Protein AF-A0A820TXQ7-F1 (afdb_monomer)

Radius of gyration: 10.43 Å; Cα contacts (8 Å, |Δi|>4): 92; chains: 1; bounding box: 22×23×30 Å

Nearest PDB structures (foldseek):
  6l3n-assembly2_B  TM=8.926E-01  e=7.856E-04  Actinosynnema pretiosum subsp. auranticum
  6iyr-assembly1_A  TM=9.188E-01  e=2.322E-03  Streptomyces albus subsp. albus
  8jpu-assembly1_A  TM=9.399E-01  e=2.845E-03  Streptomyces fradiae
  7s6b-assembly1_B  TM=9.144E-01  e=1.102E-02  Streptomyces lasalocidi
  5dz7-assembly1_A  TM=8.003E-01  e=2.484E-02  Bacillus subtilis subsp. subtilis str. 168

InterPro domains:
  IPR001227 Acyl transferase domain superfamily [G3DSA:3.40.366.10] (1-62)
  IPR016036 Malonyl-CoA ACP transacylase, ACP-binding [SSF55048] (2-54)

Structure (mmCIF, N/CA/C/O backbone):
data_AF-A0A820TXQ7-F1
#
_entry.id   AF-A0A820TXQ7-F1
#
loop_
_atom_site.group_PDB
_atom_site.id
_atom_site.type_symbol
_atom_site.label_atom_id
_atom_site.label_alt_id
_atom_site.label_comp_id
_atom_site.label_asym_id
_atom_site.label_entity_id
_atom_site.label_seq_id
_atom_site.pdbx_PDB_ins_code
_atom_site.Cartn_x
_atom_site.Cartn_y
_atom_site.Cartn_z
_atom_site.occupancy
_atom_site.B_iso_or_equiv
_atom_site.auth_seq_id
_atom_site.auth_comp_id
_atom_site.auth_asym_id
_atom_site.auth_atom_id
_atom_site.pdbx_PDB_model_num
ATOM 1 N N . ARG A 1 1 ? -10.053 -6.124 0.319 1.00 96.06 1 ARG A N 1
ATOM 2 C CA . ARG A 1 1 ? -10.077 -5.249 -0.885 1.00 96.06 1 ARG A CA 1
ATOM 3 C C . ARG A 1 1 ? -8.672 -5.164 -1.482 1.00 96.06 1 ARG A C 1
ATOM 5 O O . ARG A 1 1 ? -7.728 -5.502 -0.778 1.00 96.06 1 ARG A O 1
ATOM 12 N N . MET A 1 2 ? -8.522 -4.760 -2.747 1.00 97.06 2 MET A N 1
ATOM 13 C CA . MET A 1 2 ? -7.216 -4.604 -3.405 1.00 97.06 2 MET A CA 1
ATOM 14 C C . MET A 1 2 ? -7.065 -3.208 -4.018 1.00 97.06 2 MET A C 1
ATOM 16 O O . MET A 1 2 ? -8.051 -2.645 -4.486 1.00 97.06 2 MET A O 1
ATOM 20 N N . LEU A 1 3 ? -5.838 -2.681 -4.036 1.00 96.75 3 LEU A N 1
ATOM 21 C CA . LEU A 1 3 ? -5.502 -1.369 -4.603 1.00 96.75 3 LEU A CA 1
ATOM 22 C C . LEU A 1 3 ? -4.160 -1.430 -5.336 1.00 96.75 3 LEU A C 1
ATOM 24 O O . LEU A 1 3 ? -3.151 -1.813 -4.747 1.00 96.75 3 LEU A O 1
ATOM 28 N N . ALA A 1 4 ? -4.131 -1.031 -6.605 1.00 96.00 4 ALA A N 1
ATOM 29 C CA . ALA A 1 4 ? -2.885 -0.886 -7.352 1.00 96.00 4 ALA A CA 1
ATOM 30 C C . ALA A 1 4 ? -2.275 0.501 -7.107 1.00 96.00 4 ALA A C 1
ATOM 32 O O . ALA A 1 4 ? -2.961 1.516 -7.223 1.00 96.00 4 ALA A O 1
ATOM 33 N N . VAL A 1 5 ? -0.979 0.546 -6.797 1.00 94.75 5 VAL A N 1
ATOM 34 C CA . VAL A 1 5 ? -0.240 1.786 -6.526 1.00 94.75 5 VAL A CA 1
ATOM 35 C C . VAL A 1 5 ? 1.054 1.833 -7.336 1.00 94.75 5 VAL A C 1
ATOM 37 O O . VAL A 1 5 ? 1.817 0.865 -7.390 1.00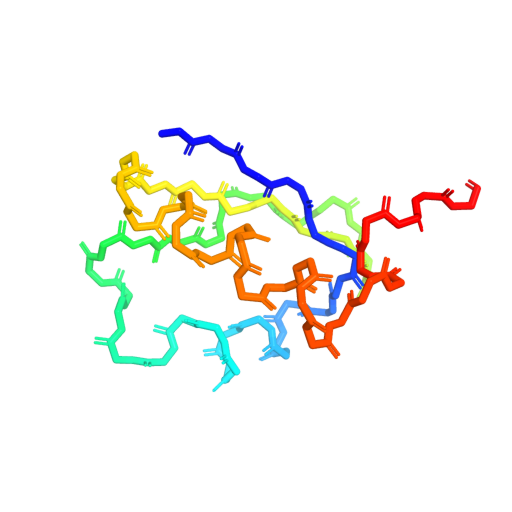 94.75 5 VAL A O 1
ATOM 40 N N . SER A 1 6 ? 1.321 2.973 -7.973 1.00 95.31 6 SER A N 1
ATOM 41 C CA . SER A 1 6 ? 2.533 3.196 -8.773 1.00 95.31 6 SER A CA 1
ATOM 42 C C . SER A 1 6 ? 3.706 3.649 -7.895 1.00 95.31 6 SER A C 1
ATOM 44 O O . SER A 1 6 ? 4.150 4.797 -7.956 1.00 95.31 6 SER A O 1
ATOM 46 N N . MET A 1 7 ? 4.181 2.753 -7.029 1.00 94.25 7 MET A N 1
ATOM 47 C CA . MET A 1 7 ? 5.301 2.969 -6.107 1.00 94.25 7 MET A CA 1
ATOM 48 C C . MET A 1 7 ? 6.248 1.763 -6.104 1.00 94.25 7 MET A C 1
ATOM 50 O O . MET A 1 7 ? 5.865 0.665 -6.509 1.00 94.25 7 MET A O 1
ATOM 54 N N . ARG A 1 8 ? 7.495 1.966 -5.658 1.00 96.12 8 ARG A N 1
ATOM 55 C CA . ARG A 1 8 ? 8.433 0.860 -5.408 1.00 96.12 8 ARG A CA 1
ATOM 56 C C . ARG A 1 8 ? 7.998 0.063 -4.180 1.00 96.12 8 ARG A C 1
ATOM 58 O O . ARG A 1 8 ? 7.404 0.629 -3.261 1.00 96.12 8 ARG A O 1
ATOM 65 N N . GLU A 1 9 ? 8.338 -1.221 -4.145 1.00 97.44 9 GLU A N 1
ATOM 66 C CA . GLU A 1 9 ? 7.998 -2.114 -3.033 1.00 97.44 9 GLU A CA 1
ATOM 67 C C . GLU A 1 9 ? 8.520 -1.577 -1.689 1.00 97.44 9 GLU A C 1
ATOM 69 O O . GLU A 1 9 ? 7.787 -1.542 -0.699 1.00 97.44 9 GLU A O 1
ATOM 74 N N . GLU A 1 10 ? 9.761 -1.091 -1.660 1.00 97.69 10 GLU A N 1
ATOM 75 C CA . GLU A 1 10 ? 10.404 -0.566 -0.453 1.00 97.69 10 GLU A CA 1
ATOM 76 C C . GLU A 1 10 ? 9.706 0.702 0.045 1.00 97.69 10 GLU A C 1
ATOM 78 O O . GLU A 1 10 ? 9.448 0.849 1.236 1.00 97.69 10 GLU A O 1
ATOM 83 N N . GLU A 1 11 ? 9.320 1.594 -0.872 1.00 95.75 11 GLU A N 1
ATOM 84 C CA . GLU A 1 11 ? 8.611 2.827 -0.519 1.00 95.75 11 GLU A CA 1
ATOM 85 C C . GLU A 1 11 ? 7.239 2.539 0.077 1.00 95.75 11 GLU A C 1
ATOM 87 O O . GLU A 1 11 ? 6.819 3.221 1.008 1.00 95.75 11 GLU A O 1
ATOM 92 N N . VAL A 1 12 ? 6.539 1.533 -0.446 1.00 96.25 12 VAL A N 1
ATOM 93 C CA . VAL A 1 12 ? 5.253 1.100 0.100 1.00 96.25 12 VAL A CA 1
ATOM 94 C C . VAL A 1 12 ? 5.425 0.535 1.505 1.00 96.25 12 VAL A C 1
ATOM 96 O O . VAL A 1 12 ? 4.678 0.920 2.406 1.00 96.25 12 VAL A O 1
ATOM 99 N N . LYS A 1 13 ? 6.422 -0.330 1.719 1.00 96.88 13 LYS A N 1
ATOM 100 C CA . LYS A 1 13 ? 6.708 -0.887 3.049 1.00 96.88 13 LYS A CA 1
ATOM 101 C C . LYS A 1 13 ? 7.012 0.216 4.062 1.00 96.88 13 LYS A C 1
ATOM 103 O O . LYS A 1 13 ? 6.439 0.225 5.145 1.00 96.88 13 LYS A O 1
ATOM 108 N N . GLU A 1 14 ? 7.863 1.171 3.701 1.00 96.56 14 GLU A N 1
ATOM 109 C CA . GLU A 1 14 ? 8.313 2.218 4.621 1.00 96.56 14 GLU A CA 1
ATOM 110 C C . GLU A 1 14 ? 7.279 3.322 4.864 1.00 96.56 14 GLU A C 1
ATOM 112 O O . GLU A 1 14 ? 7.202 3.839 5.980 1.00 96.56 14 GLU A O 1
ATOM 117 N N . LYS A 1 15 ? 6.516 3.712 3.833 1.00 94.19 15 LYS A N 1
ATOM 118 C CA . LYS A 1 15 ? 5.644 4.898 3.884 1.00 94.19 15 LYS A CA 1
ATOM 119 C 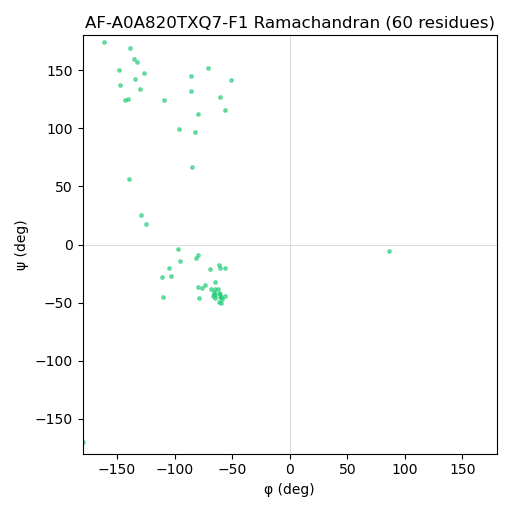C . LYS A 1 15 ? 4.168 4.582 4.074 1.00 94.19 15 LYS A C 1
ATOM 121 O O . LYS A 1 15 ? 3.454 5.442 4.575 1.00 94.19 15 LYS A O 1
ATOM 126 N N . LEU A 1 16 ? 3.707 3.410 3.638 1.00 95.00 16 LEU A N 1
ATOM 127 C CA . LEU A 1 16 ? 2.284 3.058 3.679 1.00 95.00 16 LEU A CA 1
ATOM 128 C C . LEU A 1 16 ? 1.987 1.980 4.710 1.00 95.00 16 LEU A C 1
ATOM 130 O O . LEU A 1 16 ? 1.018 2.106 5.446 1.00 95.00 16 LEU A O 1
ATOM 134 N N . LEU A 1 17 ? 2.803 0.927 4.758 1.00 96.88 17 LEU A N 1
ATOM 135 C CA . LEU A 1 17 ? 2.487 -0.253 5.564 1.00 96.88 17 LEU A CA 1
ATOM 136 C C . LEU A 1 17 ? 3.123 -0.244 6.952 1.00 96.88 17 LEU A C 1
ATOM 138 O O . LEU A 1 17 ? 2.699 -1.020 7.804 1.00 96.88 17 LEU A O 1
ATOM 142 N N . LYS A 1 18 ? 4.105 0.630 7.195 1.00 97.12 18 LYS A N 1
ATOM 143 C CA . LYS A 1 18 ? 4.815 0.700 8.471 1.00 97.12 18 LYS A CA 1
ATOM 144 C C . LYS A 1 18 ? 3.847 0.919 9.640 1.00 97.12 18 LYS A C 1
ATOM 146 O O . LYS A 1 18 ? 3.230 1.977 9.747 1.00 97.12 18 LYS A O 1
ATOM 151 N N . GLY A 1 19 ? 3.765 -0.058 10.540 1.00 96.88 19 GLY A N 1
ATOM 152 C CA . GLY A 1 19 ? 2.878 -0.052 11.709 1.00 96.88 19 GLY A CA 1
ATOM 153 C C . GLY A 1 19 ? 1.456 -0.570 11.456 1.00 96.88 19 GLY A C 1
ATOM 154 O O . GLY A 1 19 ? 0.694 -0.711 12.413 1.00 96.88 19 GLY A O 1
ATOM 155 N N . ILE A 1 20 ? 1.093 -0.877 10.208 1.00 96.56 20 ILE A N 1
ATOM 156 C CA . ILE A 1 20 ? -0.212 -1.439 9.821 1.00 96.56 20 ILE A CA 1
ATOM 157 C C . ILE A 1 20 ? -0.080 -2.753 9.036 1.00 96.56 20 ILE A C 1
ATOM 159 O O . ILE A 1 20 ? -1.030 -3.194 8.391 1.00 96.56 20 ILE A O 1
ATOM 163 N N . GLU A 1 21 ? 1.074 -3.418 9.104 1.00 96.00 21 GLU A N 1
ATOM 164 C CA . GLU A 1 21 ? 1.387 -4.646 8.353 1.00 96.00 21 GLU A CA 1
ATOM 165 C C . GLU A 1 21 ? 0.433 -5.809 8.679 1.00 96.00 21 GLU A C 1
ATOM 167 O O . GLU A 1 21 ? 0.304 -6.762 7.917 1.00 96.00 21 GLU A O 1
ATOM 172 N N . HIS A 1 22 ? -0.247 -5.729 9.824 1.00 96.19 22 HIS A N 1
ATOM 173 C CA . HIS A 1 22 ? -1.260 -6.680 10.273 1.00 96.19 22 HIS A CA 1
ATOM 174 C C . HIS A 1 22 ? -2.647 -6.448 9.642 1.00 96.19 22 HIS A C 1
ATOM 176 O O . HIS A 1 22 ? -3.519 -7.304 9.773 1.00 96.19 22 HIS A O 1
ATOM 182 N N . LEU A 1 23 ? -2.860 -5.311 8.969 1.00 97.50 23 LEU A N 1
ATOM 183 C CA . LEU A 1 23 ? -4.129 -4.922 8.338 1.00 97.50 23 LEU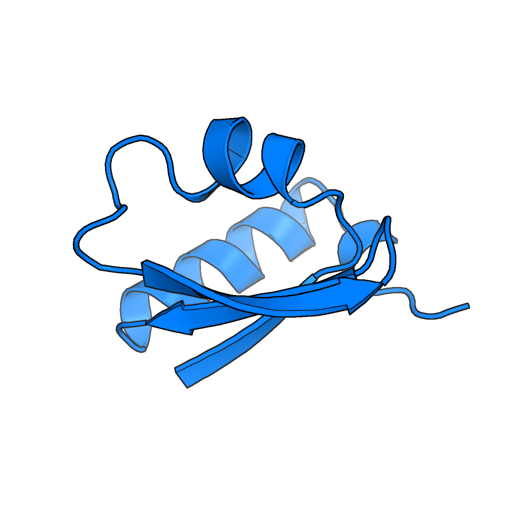 A CA 1
ATOM 184 C C . LEU A 1 23 ? -4.052 -4.927 6.808 1.00 97.50 23 LEU A C 1
ATOM 186 O O . LEU A 1 23 ? -5.064 -5.141 6.137 1.00 97.50 23 LEU A O 1
ATOM 190 N N . ALA A 1 24 ? -2.861 -4.695 6.252 1.00 97.81 24 ALA A N 1
ATOM 191 C CA . ALA A 1 24 ? -2.618 -4.686 4.818 1.00 97.81 24 ALA A CA 1
ATOM 192 C C . ALA A 1 24 ? -1.201 -5.167 4.476 1.00 97.81 24 ALA A C 1
ATOM 194 O O . ALA A 1 24 ? -0.249 -4.966 5.230 1.00 97.81 24 ALA A O 1
ATOM 195 N N . CYS A 1 25 ? -1.054 -5.769 3.299 1.00 98.12 25 CYS A N 1
ATOM 196 C CA . CYS A 1 25 ? 0.216 -6.254 2.773 1.00 98.12 25 CYS A CA 1
ATOM 197 C C . CYS A 1 25 ? 0.360 -5.955 1.275 1.00 98.12 25 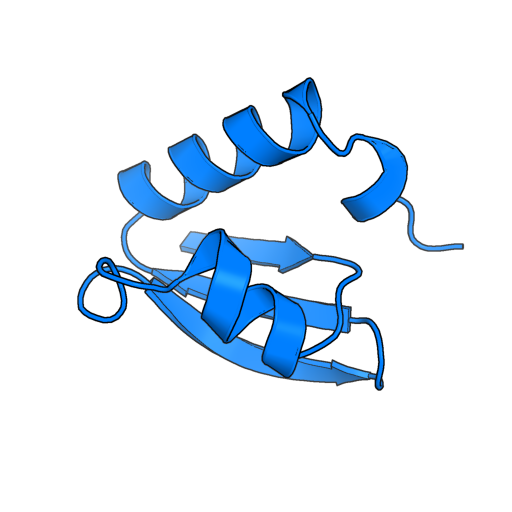CYS A C 1
ATOM 199 O O . CYS A 1 25 ? -0.598 -5.582 0.592 1.00 98.12 25 CYS A O 1
ATOM 201 N N . ILE A 1 26 ? 1.571 -6.148 0.749 1.00 98.25 26 ILE A N 1
ATOM 202 C CA . ILE A 1 26 ? 1.800 -6.212 -0.696 1.00 98.25 26 ILE A CA 1
ATOM 203 C C . ILE A 1 26 ? 1.401 -7.611 -1.158 1.00 98.25 26 ILE A C 1
ATOM 205 O O . ILE A 1 26 ? 2.052 -8.591 -0.807 1.00 98.25 26 ILE A O 1
ATOM 209 N N . ALA A 1 27 ? 0.332 -7.697 -1.942 1.00 98.06 27 ALA A N 1
ATOM 210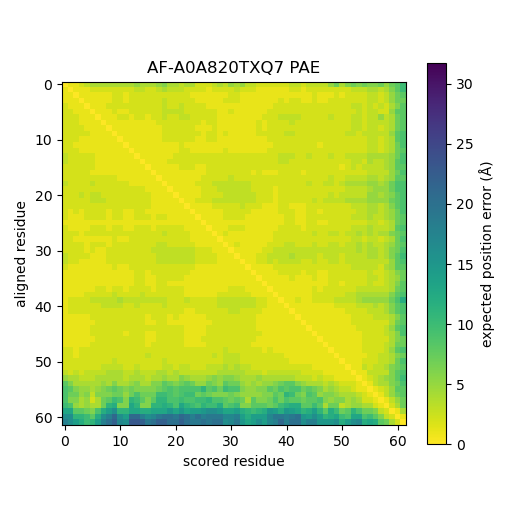 C CA . ALA A 1 27 ? -0.123 -8.955 -2.519 1.00 98.06 27 ALA A CA 1
ATOM 211 C C . ALA A 1 27 ? 0.692 -9.338 -3.758 1.00 98.06 27 ALA A C 1
ATOM 213 O O . ALA A 1 27 ? 0.945 -10.516 -3.994 1.00 98.06 27 ALA A O 1
ATOM 214 N N . VAL A 1 28 ? 1.077 -8.340 -4.562 1.00 98.25 28 VAL A N 1
ATOM 215 C CA . VAL A 1 28 ? 1.786 -8.544 -5.831 1.00 98.25 28 VAL A CA 1
ATOM 216 C C . VAL A 1 28 ? 2.747 -7.387 -6.085 1.00 98.25 28 VAL A C 1
ATOM 218 O O . VAL A 1 28 ? 2.374 -6.225 -5.932 1.00 98.25 28 VAL A O 1
ATOM 221 N N . VAL A 1 29 ? 3.959 -7.697 -6.543 1.00 97.44 29 VAL A N 1
ATOM 222 C CA . VAL A 1 29 ? 4.862 -6.729 -7.178 1.00 97.44 29 VAL A CA 1
ATOM 223 C C . VAL A 1 29 ? 4.680 -6.857 -8.690 1.00 97.44 29 VAL A C 1
ATOM 225 O O . VAL A 1 29 ? 5.197 -7.786 -9.303 1.00 97.44 29 VAL A O 1
ATOM 228 N N . ASN A 1 30 ? 3.892 -5.961 -9.292 1.00 95.56 30 ASN A N 1
ATOM 229 C CA . ASN A 1 30 ? 3.569 -6.008 -10.725 1.00 95.56 30 ASN A CA 1
ATOM 230 C C . ASN A 1 30 ? 4.765 -5.574 -11.587 1.00 95.56 30 ASN A C 1
ATOM 232 O O . ASN A 1 30 ? 4.953 -6.065 -12.698 1.00 95.56 30 ASN A O 1
ATOM 236 N N . SER A 1 31 ? 5.554 -4.612 -11.098 1.00 95.44 31 SER A N 1
ATOM 237 C CA . SER A 1 31 ? 6.759 -4.094 -11.751 1.00 95.44 31 SER A CA 1
ATOM 238 C C . SER A 1 31 ? 7.648 -3.351 -10.738 1.00 95.44 31 SER A C 1
ATOM 240 O O . SER A 1 31 ? 7.210 -3.109 -9.611 1.00 95.44 31 SER A O 1
ATOM 242 N N . PRO A 1 32 ? 8.860 -2.891 -11.115 1.00 95.94 32 PRO A N 1
ATOM 243 C CA . PRO A 1 32 ? 9.729 -2.139 -10.206 1.00 95.94 32 PRO A CA 1
ATOM 244 C C . PRO A 1 32 ? 9.104 -0.872 -9.599 1.00 95.94 32 PRO A C 1
ATOM 246 O O . PRO A 1 32 ? 9.601 -0.382 -8.594 1.00 95.94 32 PRO A O 1
ATOM 249 N N . ARG A 1 33 ? 8.048 -0.303 -10.202 1.00 94.81 33 ARG A N 1
ATOM 250 C CA . ARG A 1 33 ? 7.310 0.860 -9.667 1.00 94.81 33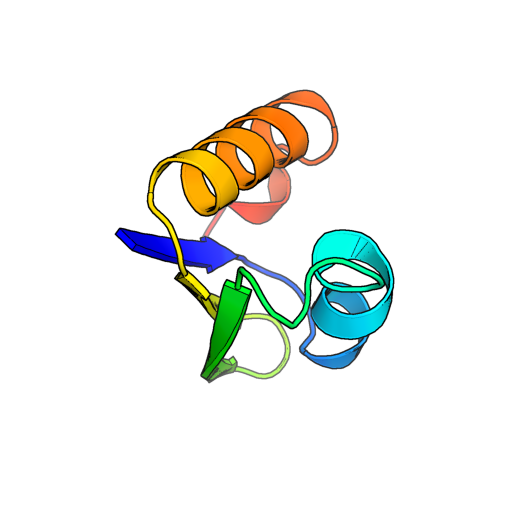 ARG A CA 1
ATOM 251 C C . ARG A 1 33 ? 5.800 0.631 -9.627 1.00 94.81 33 ARG A C 1
ATOM 253 O O . ARG A 1 33 ? 5.044 1.592 -9.724 1.00 94.81 33 ARG A O 1
ATOM 260 N N . SER A 1 34 ? 5.348 -0.615 -9.556 1.00 95.50 34 SER A N 1
ATOM 261 C CA . SER A 1 34 ? 3.926 -0.917 -9.431 1.00 95.50 34 SER A CA 1
ATOM 262 C C . SER A 1 34 ? 3.731 -2.120 -8.533 1.00 95.50 34 SER A C 1
ATOM 264 O O . SER A 1 34 ? 4.260 -3.198 -8.805 1.00 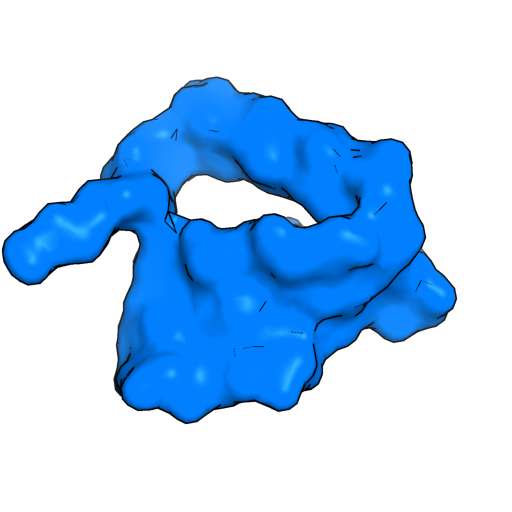95.50 34 SER A O 1
ATOM 266 N N . VAL A 1 35 ? 2.929 -1.944 -7.490 1.00 97.25 35 VAL A N 1
ATOM 267 C CA . VAL A 1 35 ? 2.538 -3.024 -6.588 1.00 97.25 35 VAL A CA 1
ATOM 268 C C . VAL A 1 35 ? 1.033 -2.996 -6.361 1.00 97.25 35 VAL A C 1
ATOM 270 O O . VAL A 1 35 ? 0.383 -1.963 -6.522 1.00 97.25 35 VAL A O 1
ATOM 273 N N . THR A 1 36 ? 0.483 -4.137 -5.972 1.00 97.62 36 THR A N 1
ATOM 274 C CA . THR A 1 36 ? -0.902 -4.262 -5.532 1.00 97.62 36 THR A CA 1
ATOM 275 C C . THR A 1 36 ? -0.926 -4.514 -4.033 1.00 97.62 36 THR A C 1
ATOM 277 O O . THR A 1 36 ? -0.324 -5.479 -3.556 1.00 97.62 36 THR A O 1
ATOM 280 N N . LEU A 1 37 ? -1.637 -3.663 -3.298 1.00 97.75 37 LEU A N 1
ATOM 281 C CA . LEU A 1 37 ? -1.938 -3.850 -1.884 1.00 97.75 37 LEU A CA 1
ATOM 282 C C . LEU A 1 37 ? -3.191 -4.703 -1.732 1.00 97.75 37 LEU A C 1
ATOM 284 O O . LEU A 1 37 ? -4.125 -4.585 -2.528 1.00 97.75 37 LEU A O 1
ATOM 288 N N . SER A 1 38 ? -3.223 -5.528 -0.694 1.00 98.12 38 SER A N 1
ATOM 289 C CA . SER A 1 38 ? -4.421 -6.238 -0.255 1.00 98.12 38 SER A CA 1
ATOM 290 C C . SER A 1 38 ? -4.546 -6.134 1.253 1.00 98.12 38 SER A C 1
ATOM 292 O O . SER A 1 38 ? -3.551 -6.211 1.970 1.00 98.12 38 SER A O 1
ATOM 294 N N . GLY A 1 39 ? -5.771 -5.986 1.737 1.00 97.56 39 GLY A N 1
ATOM 295 C CA . GLY A 1 39 ? -6.031 -5.866 3.162 1.00 97.56 39 GLY A CA 1
ATOM 296 C C . GLY A 1 39 ? -7.503 -5.708 3.485 1.00 97.56 39 GLY A C 1
ATOM 297 O O . GLY A 1 39 ? -8.378 -5.861 2.615 1.00 97.56 39 GLY A O 1
ATOM 298 N N . ASP A 1 40 ? -7.737 -5.390 4.754 1.00 96.00 40 ASP A N 1
ATOM 299 C CA . ASP A 1 40 ? -9.029 -4.950 5.263 1.00 96.00 40 ASP A CA 1
ATOM 300 C C . ASP A 1 40 ? -9.596 -3.801 4.411 1.00 96.00 40 ASP A C 1
ATOM 302 O O . ASP A 1 40 ? -8.860 -2.940 3.925 1.00 96.00 40 ASP A O 1
ATOM 306 N N . GLU A 1 41 ? -10.909 -3.814 4.190 1.00 96.88 41 GLU A N 1
ATOM 307 C CA . GLU A 1 41 ? -11.568 -2.875 3.280 1.00 96.88 41 GLU A CA 1
ATOM 308 C C . GLU A 1 41 ? -11.404 -1.427 3.734 1.00 96.88 41 GLU A C 1
ATOM 310 O O . GLU A 1 41 ? -10.915 -0.608 2.957 1.00 96.88 41 GLU A O 1
ATOM 315 N N . LYS A 1 42 ? -11.696 -1.142 5.008 1.00 97.00 42 LYS A N 1
ATOM 316 C CA . LYS A 1 42 ? -11.551 0.203 5.566 1.00 97.00 42 LYS A CA 1
ATOM 317 C C . LYS A 1 42 ? -10.101 0.678 5.476 1.00 97.00 42 LYS A C 1
ATOM 319 O O . LYS A 1 42 ? -9.845 1.818 5.104 1.00 97.00 42 LYS A O 1
ATOM 324 N N . THR A 1 43 ? -9.153 -0.203 5.786 1.00 97.25 43 THR A N 1
ATOM 325 C CA . THR A 1 43 ? -7.719 0.116 5.718 1.00 97.25 43 THR A CA 1
ATOM 326 C C . THR A 1 43 ? -7.283 0.494 4.299 1.00 97.25 43 THR A C 1
ATOM 328 O O . THR A 1 43 ? -6.563 1.473 4.111 1.00 97.25 43 THR A O 1
ATOM 331 N N . ILE A 1 44 ? -7.715 -0.267 3.290 1.00 97.56 44 ILE A N 1
ATOM 332 C CA . ILE A 1 44 ? -7.378 0.012 1.888 1.00 97.56 44 ILE A CA 1
ATOM 333 C C . ILE A 1 44 ? -8.053 1.301 1.396 1.00 97.56 44 ILE A C 1
ATOM 335 O O . ILE A 1 44 ? -7.405 2.073 0.690 1.00 97.56 44 ILE A O 1
ATOM 339 N N . ASP A 1 45 ? -9.294 1.567 1.802 1.00 96.62 45 ASP A N 1
ATOM 340 C CA . ASP A 1 45 ? -10.019 2.795 1.447 1.00 96.62 45 ASP A CA 1
ATOM 341 C C . ASP A 1 45 ? -9.366 4.047 2.059 1.00 96.62 45 ASP A C 1
ATOM 343 O O . ASP A 1 45 ? -9.171 5.050 1.368 1.00 96.62 45 ASP A O 1
ATOM 347 N N . ASP A 1 46 ? -8.948 3.978 3.328 1.00 96.25 46 ASP A N 1
ATOM 348 C CA . ASP A 1 46 ? -8.229 5.067 4.001 1.00 96.25 46 ASP A CA 1
ATOM 349 C C . ASP A 1 46 ? -6.894 5.374 3.283 1.00 96.25 46 ASP A C 1
ATOM 351 O O . ASP A 1 46 ? -6.536 6.539 3.070 1.00 96.25 46 ASP A O 1
ATOM 355 N N . LEU A 1 47 ? -6.163 4.332 2.857 1.00 95.38 47 LEU A N 1
ATOM 356 C CA . LEU A 1 47 ? -4.935 4.474 2.067 1.00 95.38 47 LEU A CA 1
ATOM 357 C C . LEU A 1 47 ? -5.207 5.095 0.691 1.00 95.38 47 LEU A C 1
ATOM 359 O O . LEU A 1 47 ? -4.464 5.983 0.267 1.00 95.38 47 LEU A O 1
ATOM 363 N N . GLU A 1 48 ? -6.262 4.658 -0.000 1.00 95.31 48 GLU A N 1
ATOM 364 C CA . GLU A 1 48 ? -6.683 5.197 -1.298 1.00 95.31 48 GLU A CA 1
ATOM 365 C C . GLU A 1 48 ? -7.011 6.697 -1.199 1.00 95.31 48 GLU A C 1
ATOM 367 O O . GLU A 1 48 ? -6.537 7.501 -2.013 1.00 95.31 48 GLU A O 1
ATOM 372 N N . GLN A 1 49 ? -7.748 7.101 -0.160 1.00 94.88 49 GLN A N 1
ATOM 373 C CA . GLN A 1 49 ? -8.104 8.499 0.086 1.00 94.88 49 GLN A CA 1
ATOM 374 C C . GLN A 1 49 ? -6.878 9.361 0.424 1.00 94.88 49 GLN A C 1
ATOM 376 O O . GLN A 1 49 ? -6.715 10.461 -0.122 1.00 94.88 49 GLN A O 1
ATOM 381 N N . MET A 1 50 ? -5.991 8.861 1.289 1.00 93.88 50 MET A N 1
ATOM 382 C CA . MET A 1 50 ? -4.743 9.539 1.647 1.00 93.88 50 MET A CA 1
ATOM 383 C C . MET A 1 50 ? -3.865 9.751 0.407 1.00 93.88 50 MET A C 1
ATOM 385 O O . MET A 1 50 ? -3.457 10.879 0.114 1.00 93.88 50 MET A O 1
ATOM 389 N N . LEU A 1 51 ? -3.640 8.699 -0.384 1.00 93.44 51 LEU A N 1
ATOM 390 C CA . LEU A 1 51 ? -2.846 8.775 -1.611 1.00 93.44 51 LEU A CA 1
ATOM 391 C C . LEU A 1 51 ? -3.465 9.722 -2.641 1.00 93.44 51 LEU A C 1
ATOM 393 O O . LEU A 1 51 ? -2.740 10.476 -3.284 1.00 93.44 51 LEU A O 1
ATOM 397 N N . SER A 1 52 ? -4.791 9.742 -2.772 1.00 89.19 52 SER A N 1
ATOM 398 C CA . SER A 1 52 ? -5.477 10.651 -3.702 1.00 89.19 52 SER A CA 1
ATOM 399 C C . SER A 1 52 ? -5.297 12.117 -3.309 1.00 89.19 52 SER A C 1
ATOM 401 O O . SER A 1 52 ? -5.199 12.986 -4.174 1.00 89.19 52 SER A O 1
ATOM 403 N N . THR A 1 53 ? -5.200 12.384 -2.006 1.00 91.19 53 THR A N 1
ATOM 404 C CA . THR A 1 53 ? -5.038 13.734 -1.455 1.00 91.19 53 THR A CA 1
ATOM 405 C C . THR A 1 53 ? -3.595 14.228 -1.567 1.00 91.19 53 THR A C 1
ATOM 407 O O . THR A 1 53 ? -3.357 15.358 -1.991 1.00 91.19 53 THR A O 1
ATOM 410 N N . PHE A 1 54 ? -2.618 13.390 -1.207 1.00 87.88 54 PHE A N 1
ATOM 411 C CA . PHE A 1 54 ? -1.220 13.816 -1.054 1.00 87.88 54 PHE A CA 1
ATOM 412 C C . PHE A 1 54 ? -0.298 13.365 -2.194 1.00 87.88 54 PHE A C 1
ATOM 414 O O . PHE A 1 54 ? 0.765 13.952 -2.407 1.00 87.88 54 PHE A O 1
ATOM 421 N N . HIS A 1 55 ? -0.695 12.345 -2.957 1.00 85.50 55 HIS A N 1
ATOM 422 C CA . HIS A 1 55 ? 0.118 11.721 -3.998 1.00 85.50 55 HIS A CA 1
ATOM 423 C C . HIS A 1 55 ? -0.698 11.363 -5.258 1.00 85.50 55 HIS A C 1
ATOM 425 O O . HIS A 1 55 ? -0.651 10.223 -5.725 1.00 85.50 55 HIS A O 1
ATOM 431 N N . PRO A 1 56 ? -1.386 12.328 -5.899 1.00 77.25 56 PRO A N 1
ATOM 432 C CA . PRO A 1 56 ? -2.330 12.053 -6.991 1.00 77.25 56 PRO A CA 1
ATOM 433 C C . PRO A 1 56 ? -1.696 11.391 -8.228 1.00 77.25 56 PRO A C 1
ATOM 435 O O . PRO A 1 56 ? -2.387 10.810 -9.060 1.00 77.25 56 PRO A O 1
ATOM 438 N N . ASN A 1 57 ? -0.368 11.450 -8.369 1.00 80.81 57 ASN A N 1
ATOM 439 C CA . ASN A 1 57 ? 0.345 10.788 -9.461 1.00 80.81 57 ASN A CA 1
ATOM 440 C C . ASN A 1 57 ? 0.556 9.276 -9.238 1.00 80.81 57 ASN A C 1
ATOM 442 O O . ASN A 1 57 ? 0.973 8.601 -10.174 1.00 80.81 57 ASN A O 1
ATOM 446 N N . VAL A 1 58 ? 0.258 8.733 -8.050 1.00 81.50 58 VAL A N 1
ATOM 447 C CA . VAL A 1 58 ? 0.422 7.298 -7.725 1.00 81.50 58 VAL A CA 1
ATOM 448 C C . VAL A 1 58 ? -0.580 6.411 -8.475 1.00 81.50 58 VAL A C 1
ATOM 450 O O . VAL A 1 58 ? -0.308 5.234 -8.705 1.00 81.50 58 VAL A O 1
ATOM 453 N N . PHE A 1 59 ? -1.695 6.976 -8.939 1.00 77.12 59 PHE A N 1
ATOM 454 C CA . PHE A 1 59 ? -2.727 6.246 -9.684 1.00 77.12 59 PHE A CA 1
ATOM 455 C C . PHE A 1 59 ? -2.615 6.379 -11.206 1.00 77.12 59 PHE A C 1
ATOM 457 O O . PHE A 1 59 ? -3.379 5.754 -11.938 1.00 77.12 59 PHE A O 1
ATOM 464 N N . LYS A 1 60 ? -1.669 7.178 -11.716 1.00 58.88 60 LYS A N 1
ATOM 465 C CA . LYS A 1 60 ? -1.468 7.305 -13.162 1.00 58.88 60 LYS A CA 1
ATOM 466 C C . LYS A 1 60 ? -0.606 6.151 -13.665 1.00 58.88 60 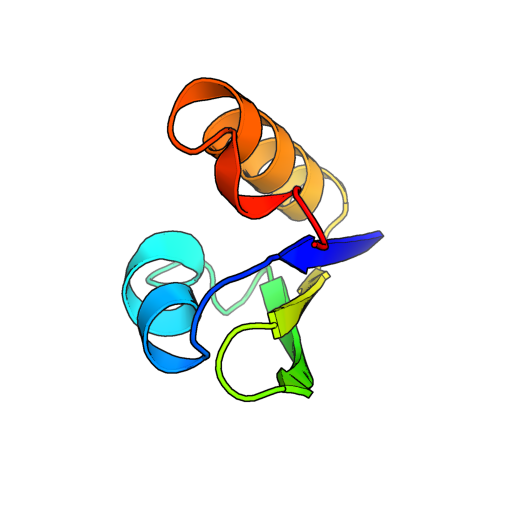LYS A C 1
ATOM 468 O O . LYS A 1 60 ? 0.620 6.231 -13.629 1.00 58.88 60 LYS A O 1
ATOM 473 N N . ALA A 1 61 ? -1.248 5.108 -14.186 1.00 50.12 61 ALA A N 1
ATOM 474 C CA . ALA A 1 61 ? -0.606 4.284 -15.202 1.00 50.12 61 ALA A CA 1
ATOM 475 C C . ALA A 1 61 ? -0.300 5.193 -16.408 1.00 50.12 61 ALA A C 1
ATOM 477 O O . ALA A 1 61 ? -1.176 5.945 -16.843 1.00 50.12 61 ALA A O 1
ATOM 478 N N . ARG A 1 62 ? 0.954 5.207 -16.873 1.00 48.56 62 ARG A N 1
ATOM 479 C CA . ARG A 1 62 ? 1.292 5.827 -18.162 1.00 48.56 62 ARG A CA 1
ATOM 480 C C . ARG A 1 62 ? 0.746 4.986 -19.301 1.00 48.56 62 ARG A C 1
ATOM 482 O O . ARG A 1 62 ? 0.809 3.745 -19.163 1.00 48.56 62 ARG A O 1
#

pLDDT: mean 92.66, std 10.26, range [48.56, 98.25]

Solvent-accessible surface area (backbone atoms only — not comparable to full-atom values): 3529 Å² total; per-residue (Å²): 81,74,49,74,38,53,39,34,71,68,56,42,46,68,73,69,30,62,95,41,60,92,50,33,44,79,73,40,78,78,47,83,48,25,31,28,37,35,31,45,54,69,62,50,50,54,49,51,53,50,38,56,72,79,40,63,71,33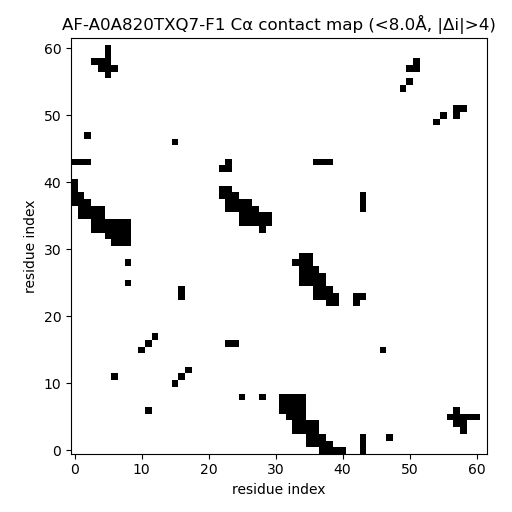,70,59,79,128

Mean predicted aligned error: 3.06 Å

Sequence (62 aa):
RMLAVSMREEEVKEKLLKGIEHLACIAVVNSPRSVTLSGDEKTIDDLEQMLSTFHPNVFKAR

Foldseek 3Di:
DKDKWQAAQVCCVVPPCVPPVVFKDFPADPDRRITMMDGDPVSVVVSVVVCVVPPVCGPDDD

Organism: NCBI:txid433720

Secondary structure (DSSP, 8-state):
-EEEE-S-HHHHIIIIITTTTTTEEEEEEEETTEEEEEE-HHHHHHHHHHHHHH-GGGG---